Protein AF-A0A7C3ZEF8-F1 (afdb_monomer)

Foldseek 3Di:
DDDDQDDDLVRVLVLLVVLPDDPVLSVVLVVVCVVVVNDDDLLRSLLSSVVVVRDPVSVLVVVVVSVDDPVVSVVSVVCNVCVVVVNPDPDDPDDDDDD

Mean predicted aligned error: 6.73 Å

Radius of gyration: 15.02 Å; Cα contacts (8 Å, |Δi|>4): 50; chains: 1; bounding box: 36×28×45 Å

Sequence (99 aa):
MAQSILFDKKDLRVKLKEMGLTDLQLEEITALFDQRNRHMDIVAFVSNIERFAIPRAKIYSFLKNAGVDDPTLISVFSRVDLRKAGLDEDRIQEVVFSD

pLDDT: mean 84.52, std 13.37, range [46.69, 94.75]

Structure (mmCIF, N/CA/C/O backbone):
data_AF-A0A7C3ZEF8-F1
#
_entry.id   AF-A0A7C3ZEF8-F1
#
loop_
_atom_site.group_PDB
_atom_site.id
_atom_site.type_symbol
_atom_site.label_atom_id
_atom_site.label_alt_id
_atom_site.label_comp_id
_atom_site.label_asym_id
_atom_site.label_entity_id
_atom_site.label_seq_id
_atom_site.pdbx_PDB_ins_code
_atom_site.Cartn_x
_atom_site.Cartn_y
_atom_site.Cartn_z
_atom_site.occupancy
_atom_site.B_iso_or_equiv
_atom_site.auth_seq_id
_atom_site.auth_comp_id
_atom_site.auth_asym_id
_atom_site.auth_atom_id
_atom_site.pdbx_PDB_model_num
ATOM 1 N N . MET A 1 1 ? 1.573 -18.369 -12.637 1.00 46.97 1 MET A N 1
ATOM 2 C CA . MET A 1 1 ? 0.340 -18.528 -11.831 1.00 46.97 1 MET A CA 1
ATOM 3 C C . MET A 1 1 ? 0.085 -17.195 -11.148 1.00 46.97 1 MET A C 1
ATOM 5 O O . MET A 1 1 ? 1.046 -16.621 -10.656 1.00 46.97 1 MET A O 1
ATOM 9 N N . ALA A 1 2 ? -1.135 -16.657 -11.177 1.00 61.44 2 ALA A N 1
ATOM 10 C CA . ALA A 1 2 ? -1.422 -15.396 -10.491 1.00 61.44 2 ALA A CA 1
ATOM 11 C C . ALA A 1 2 ? -1.425 -15.638 -8.974 1.00 61.44 2 ALA A C 1
ATOM 13 O O . ALA A 1 2 ? -2.189 -16.471 -8.489 1.00 61.44 2 ALA A O 1
ATOM 14 N N . GLN A 1 3 ? -0.551 -14.951 -8.239 1.00 69.56 3 GLN A N 1
ATOM 15 C CA . GLN A 1 3 ? -0.494 -15.041 -6.783 1.00 69.56 3 GLN A CA 1
ATOM 16 C C . GLN A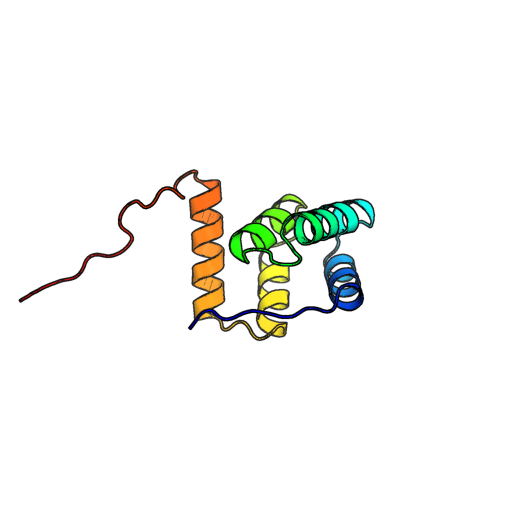 1 3 ? -1.466 -14.024 -6.181 1.00 69.56 3 GLN A C 1
ATOM 18 O O . GLN A 1 3 ? -1.370 -12.827 -6.444 1.00 69.56 3 GLN A O 1
ATOM 23 N N . SER A 1 4 ? -2.419 -14.503 -5.385 1.00 77.56 4 SER A N 1
ATOM 24 C CA . SER A 1 4 ? -3.356 -13.658 -4.647 1.00 77.56 4 SER A CA 1
ATOM 25 C C . SER A 1 4 ? -2.979 -13.624 -3.173 1.00 77.56 4 SER A C 1
ATOM 27 O O . SER A 1 4 ? -2.813 -14.676 -2.555 1.00 77.56 4 SER A O 1
ATOM 29 N N . ILE A 1 5 ? -2.909 -12.425 -2.602 1.00 81.38 5 ILE A N 1
ATOM 30 C CA . ILE A 1 5 ? -2.736 -12.239 -1.162 1.00 81.38 5 ILE A CA 1
ATOM 31 C C . ILE A 1 5 ? -4.121 -12.050 -0.555 1.00 81.38 5 ILE A C 1
ATOM 33 O O . ILE A 1 5 ? -4.888 -11.195 -1.001 1.00 81.38 5 ILE A O 1
ATOM 37 N N . LEU A 1 6 ? -4.442 -12.855 0.452 1.00 84.00 6 LEU A N 1
ATOM 38 C CA . LEU A 1 6 ? -5.703 -12.769 1.174 1.00 84.00 6 LEU A CA 1
ATOM 39 C C . LEU A 1 6 ? -5.483 -12.004 2.475 1.00 84.00 6 LEU A C 1
ATOM 41 O O . LEU A 1 6 ? -4.602 -12.340 3.264 1.00 84.00 6 LEU A O 1
ATOM 45 N N . PHE A 1 7 ? -6.317 -10.997 2.705 1.00 85.62 7 PHE A N 1
ATOM 46 C CA . PHE A 1 7 ? -6.374 -10.279 3.969 1.00 85.62 7 PHE A CA 1
ATOM 47 C C . PHE A 1 7 ? -7.798 -10.328 4.512 1.00 85.62 7 PHE A C 1
ATOM 49 O O . PHE A 1 7 ? -8.750 -10.065 3.775 1.00 85.62 7 PHE A O 1
ATOM 56 N N . ASP A 1 8 ? -7.948 -10.612 5.807 1.00 87.94 8 ASP A N 1
ATOM 57 C CA . ASP A 1 8 ? -9.207 -10.327 6.491 1.00 87.94 8 ASP A CA 1
ATOM 58 C C . ASP A 1 8 ? -9.423 -8.805 6.553 1.00 87.94 8 ASP A C 1
ATOM 60 O O . ASP A 1 8 ? -8.482 -8.034 6.766 1.00 87.94 8 ASP A O 1
ATOM 64 N N . LYS A 1 9 ? -10.668 -8.352 6.362 1.00 86.81 9 LYS A N 1
ATOM 65 C CA . LYS A 1 9 ? -11.000 -6.918 6.327 1.00 86.81 9 LYS A CA 1
ATOM 66 C C . LYS A 1 9 ? -10.646 -6.220 7.643 1.00 86.81 9 LYS A C 1
ATOM 68 O O . LYS A 1 9 ? -10.217 -5.067 7.611 1.00 86.81 9 LYS A O 1
ATOM 73 N N . LYS A 1 10 ? -10.827 -6.878 8.792 1.00 88.81 10 LYS A N 1
ATOM 74 C CA . LYS A 1 10 ? -10.488 -6.310 10.105 1.00 88.81 10 LYS A CA 1
ATOM 75 C C . LYS A 1 10 ? -8.978 -6.245 10.282 1.00 88.81 10 LYS A C 1
ATOM 77 O O . LYS A 1 10 ? -8.468 -5.180 10.621 1.00 88.81 10 LYS A O 1
ATOM 82 N N . ASP A 1 11 ? -8.275 -7.328 9.966 1.00 89.31 11 ASP A N 1
ATOM 83 C CA . ASP A 1 11 ? -6.816 -7.388 10.096 1.00 89.31 11 ASP A CA 1
ATOM 84 C C . ASP A 1 11 ? -6.122 -6.374 9.183 1.00 89.31 11 ASP A C 1
ATOM 86 O O . ASP A 1 11 ? -5.187 -5.689 9.602 1.00 89.31 11 ASP A O 1
ATOM 90 N N . LEU A 1 12 ? -6.609 -6.220 7.947 1.00 89.19 12 LEU A N 1
ATOM 91 C CA . LEU A 1 12 ? -6.105 -5.217 7.013 1.00 89.19 12 LEU A CA 1
ATOM 92 C C . LEU A 1 12 ? -6.264 -3.805 7.582 1.00 89.19 12 LEU A C 1
ATOM 94 O O . LEU A 1 12 ? -5.323 -3.016 7.535 1.00 89.19 12 LEU A O 1
ATOM 98 N N . ARG A 1 13 ? -7.432 -3.488 8.156 1.00 91.38 13 ARG A N 1
ATOM 99 C CA . ARG A 1 13 ? -7.687 -2.172 8.762 1.00 91.38 13 ARG A CA 1
ATOM 100 C C . ARG A 1 13 ? -6.765 -1.901 9.944 1.00 91.38 13 ARG A C 1
ATOM 102 O O . ARG A 1 13 ? -6.255 -0.791 10.040 1.00 91.38 13 ARG A O 1
ATOM 109 N N . VAL A 1 14 ? -6.527 -2.891 10.807 1.00 92.88 14 VAL A N 1
ATOM 110 C CA . VAL A 1 14 ? -5.600 -2.755 11.944 1.00 92.88 14 VAL A CA 1
ATOM 111 C C . VAL A 1 14 ? -4.188 -2.459 11.444 1.00 92.88 14 VAL A C 1
ATOM 113 O O . VAL A 1 14 ? -3.617 -1.438 11.819 1.00 92.88 14 VAL A O 1
ATOM 116 N N . LYS A 1 15 ? -3.666 -3.271 10.519 1.00 91.06 15 LYS A N 1
ATOM 117 C CA . LYS A 1 15 ? -2.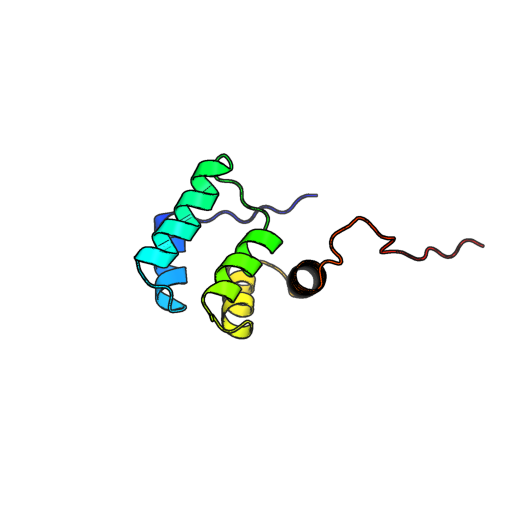309 -3.092 9.982 1.00 91.06 15 LYS A CA 1
ATOM 118 C C . LYS A 1 15 ? -2.136 -1.752 9.263 1.00 91.06 15 LYS A C 1
ATOM 120 O O . LYS A 1 15 ? -1.131 -1.074 9.445 1.00 91.06 15 LYS A O 1
ATOM 125 N N . LEU A 1 16 ? -3.123 -1.328 8.473 1.00 91.31 16 LEU A N 1
ATOM 126 C CA . LEU A 1 16 ? -3.084 -0.022 7.809 1.00 91.31 16 LEU A CA 1
ATOM 127 C C . LEU A 1 16 ? -3.150 1.136 8.824 1.00 91.31 16 LEU A C 1
ATOM 129 O O . LEU A 1 16 ? -2.438 2.130 8.674 1.00 91.31 16 LEU A O 1
ATOM 133 N N . LYS A 1 17 ? -3.932 1.000 9.899 1.00 93.00 17 LYS A N 1
ATOM 134 C CA . LYS A 1 17 ? -3.963 1.987 10.988 1.00 93.00 17 LYS A CA 1
ATOM 135 C C . LYS A 1 17 ? -2.602 2.108 11.677 1.00 93.00 17 LYS A C 1
ATOM 137 O O . LYS A 1 17 ? -2.117 3.218 11.872 1.00 93.00 17 LYS A O 1
ATOM 142 N N . GLU A 1 18 ? -1.944 0.985 11.963 1.00 92.44 18 GLU A N 1
ATOM 143 C CA . GLU A 1 18 ? -0.583 0.940 12.527 1.00 92.44 18 GLU A CA 1
ATOM 144 C C . GLU A 1 18 ? 0.466 1.575 11.600 1.00 92.44 18 GLU A C 1
ATOM 146 O O . GLU A 1 18 ? 1.436 2.185 12.057 1.00 92.44 18 GLU A O 1
ATOM 151 N N . MET A 1 19 ? 0.270 1.484 10.282 1.00 91.31 19 MET A N 1
ATOM 152 C CA . MET A 1 19 ? 1.140 2.146 9.309 1.00 91.31 19 ME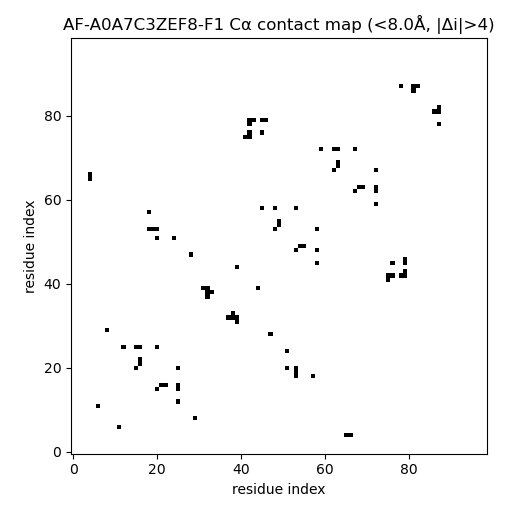T A CA 1
ATOM 153 C C . MET A 1 19 ? 0.998 3.675 9.328 1.00 91.31 19 MET A C 1
ATOM 155 O O . MET A 1 19 ? 1.955 4.362 8.947 1.00 91.31 19 MET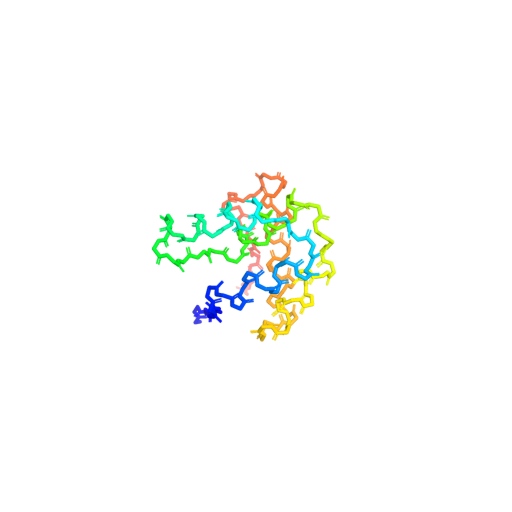 A O 1
ATOM 159 N N . GLY A 1 20 ? -0.129 4.190 9.832 1.00 91.25 20 GLY A N 1
ATOM 160 C CA . GLY A 1 20 ? -0.404 5.614 10.022 1.00 91.25 20 GLY A CA 1
ATOM 161 C C . GLY A 1 20 ? -1.622 6.142 9.263 1.00 91.25 20 GLY A C 1
ATOM 162 O O . GLY A 1 20 ? -1.780 7.358 9.184 1.00 91.25 20 GLY A O 1
ATOM 163 N N . LEU A 1 21 ? -2.464 5.273 8.688 1.00 93.31 21 LEU A N 1
ATOM 164 C CA . LEU A 1 21 ? -3.676 5.714 7.997 1.00 93.31 21 LEU A CA 1
ATOM 165 C C . LEU A 1 21 ? -4.763 6.134 8.996 1.00 93.31 21 LEU A C 1
ATOM 167 O O . LEU A 1 21 ? -4.986 5.478 10.016 1.00 93.31 21 LEU A O 1
ATOM 171 N N . THR A 1 22 ? -5.474 7.212 8.672 1.00 94.12 22 THR A N 1
ATOM 172 C CA . THR A 1 22 ? -6.633 7.684 9.444 1.00 94.12 22 THR A CA 1
ATOM 173 C C . THR A 1 22 ? -7.874 6.844 9.147 1.00 94.12 22 THR A C 1
ATOM 175 O O . THR A 1 22 ? -7.964 6.194 8.106 1.00 94.12 22 THR A O 1
ATOM 178 N N . ASP A 1 23 ? -8.878 6.884 10.028 1.00 92.31 23 ASP A N 1
ATOM 179 C CA . ASP A 1 23 ? -10.110 6.108 9.832 1.00 92.31 23 ASP A CA 1
ATOM 180 C C . ASP A 1 23 ? -10.841 6.472 8.521 1.00 92.31 23 ASP A C 1
ATOM 182 O O . ASP A 1 23 ? -11.387 5.582 7.868 1.00 92.31 23 ASP A O 1
ATOM 186 N N . LEU A 1 24 ? -10.755 7.735 8.079 1.00 93.25 24 LEU A N 1
ATOM 187 C CA . LEU A 1 24 ? -11.290 8.193 6.791 1.00 93.25 24 LEU A CA 1
ATOM 188 C C . LEU A 1 24 ? -10.546 7.565 5.597 1.00 93.25 24 LEU A C 1
ATOM 190 O O . LEU A 1 24 ? -11.171 7.078 4.659 1.00 93.25 24 LEU A O 1
ATOM 194 N N . GLN A 1 25 ? -9.211 7.529 5.642 1.00 93.94 25 GLN A N 1
ATOM 195 C CA . GLN A 1 25 ? -8.389 6.921 4.585 1.00 93.94 25 GLN A CA 1
ATOM 196 C C . GLN A 1 25 ? -8.586 5.40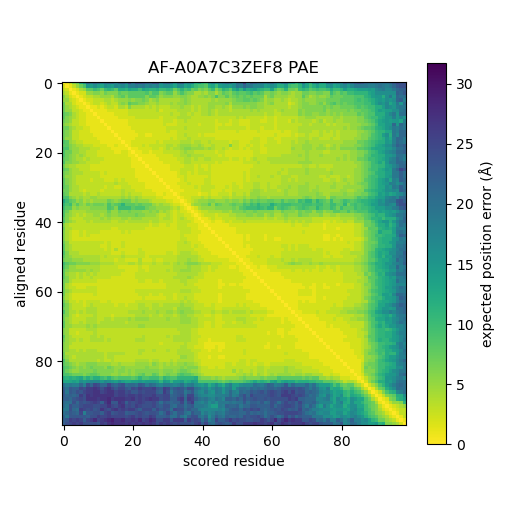1 4.521 1.00 93.94 25 GLN A C 1
ATOM 198 O O . GLN A 1 25 ? -8.609 4.810 3.442 1.00 93.94 25 GLN A O 1
ATOM 203 N N . LEU A 1 26 ? -8.756 4.756 5.680 1.00 92.62 26 LEU A N 1
ATOM 204 C CA . LEU A 1 26 ? -9.097 3.336 5.755 1.00 92.62 26 LEU A CA 1
ATOM 205 C C . LEU A 1 26 ? -10.440 3.054 5.087 1.00 92.62 26 LEU A C 1
ATOM 207 O O . LEU A 1 26 ? -10.564 2.065 4.366 1.00 92.62 26 LEU A O 1
ATOM 211 N N . GLU A 1 27 ? -11.438 3.905 5.324 1.00 92.62 27 GLU A N 1
ATOM 212 C CA . GLU A 1 27 ? -12.748 3.779 4.695 1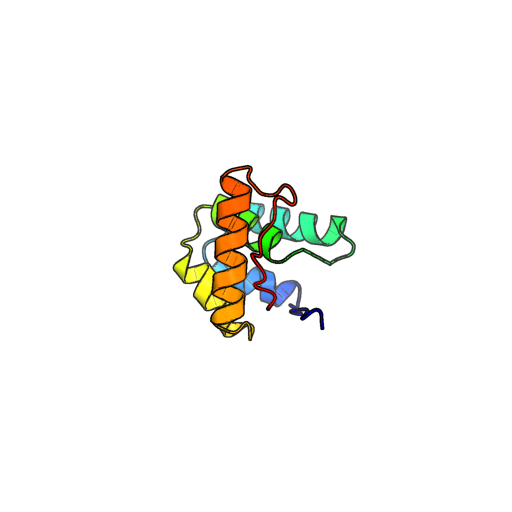.00 92.62 27 GLU A CA 1
ATOM 213 C C . GLU A 1 27 ? -12.648 3.890 3.171 1.00 92.62 27 GLU A C 1
ATOM 215 O O . GLU A 1 27 ? -13.133 2.992 2.481 1.00 92.62 27 GLU A O 1
ATOM 220 N N . GLU A 1 28 ? -11.913 4.884 2.661 1.00 91.44 28 GLU A N 1
ATOM 221 C CA . GLU A 1 28 ? -11.659 5.064 1.227 1.00 91.44 28 GLU A CA 1
ATOM 222 C C . GLU A 1 28 ? -11.013 3.820 0.594 1.00 91.44 28 GLU A C 1
ATOM 224 O O . GLU A 1 28 ? -11.525 3.289 -0.394 1.00 91.44 28 GLU A O 1
ATOM 229 N N . ILE A 1 29 ? -9.947 3.279 1.198 1.00 90.06 29 ILE A N 1
ATOM 230 C CA . ILE A 1 29 ? -9.306 2.050 0.701 1.00 90.06 29 ILE A CA 1
ATOM 231 C C . ILE A 1 29 ? -10.292 0.883 0.710 1.00 90.06 29 ILE A C 1
ATOM 233 O O . ILE A 1 29 ? -10.386 0.149 -0.274 1.00 90.06 29 ILE A O 1
ATOM 237 N N . THR A 1 30 ? -11.038 0.689 1.801 1.00 87.94 30 THR A N 1
ATOM 238 C CA . THR A 1 30 ? -11.982 -0.433 1.883 1.00 87.94 30 THR A CA 1
ATOM 239 C C . THR A 1 30 ? -13.134 -0.311 0.888 1.00 87.94 30 THR A C 1
ATOM 241 O O . THR A 1 30 ? -13.539 -1.326 0.323 1.00 87.94 30 THR A O 1
ATOM 244 N N . ALA A 1 31 ? -13.601 0.905 0.601 1.00 90.06 31 ALA A N 1
ATOM 245 C CA . ALA A 1 31 ? -14.615 1.152 -0.416 1.00 90.06 31 ALA A CA 1
ATOM 246 C C . ALA A 1 31 ? -14.113 0.779 -1.821 1.00 90.06 31 ALA A C 1
ATOM 248 O O . ALA A 1 31 ? -14.854 0.179 -2.600 1.00 90.06 31 ALA A O 1
ATOM 249 N N . LEU A 1 32 ? -12.838 1.046 -2.130 1.00 88.00 32 LEU A N 1
ATOM 250 C CA . LEU A 1 32 ? -12.228 0.651 -3.406 1.00 88.00 32 LEU A CA 1
ATOM 251 C C . LEU A 1 32 ? -12.162 -0.878 -3.587 1.00 88.00 32 LEU A C 1
ATOM 253 O O . LEU A 1 32 ? -12.301 -1.362 -4.712 1.00 88.00 32 LEU A O 1
ATOM 257 N N . PHE A 1 33 ? -11.979 -1.649 -2.507 1.00 87.19 33 PHE A N 1
ATOM 258 C CA . PHE A 1 33 ? -12.100 -3.114 -2.558 1.00 87.19 33 PHE A CA 1
ATOM 259 C C . PHE A 1 33 ? -13.544 -3.544 -2.824 1.00 87.19 33 PHE A C 1
ATOM 261 O O . PHE A 1 33 ? -13.782 -4.393 -3.683 1.00 87.19 33 PHE A O 1
ATOM 268 N N . ASP A 1 34 ? -14.510 -2.954 -2.116 1.00 84.56 34 ASP A N 1
ATOM 269 C CA . ASP A 1 34 ? -15.928 -3.308 -2.247 1.00 84.56 34 ASP A CA 1
ATOM 270 C C . ASP A 1 34 ? -16.452 -3.018 -3.676 1.00 84.56 34 ASP A C 1
ATOM 272 O O . ASP A 1 34 ? -17.190 -3.827 -4.237 1.00 84.56 34 ASP A O 1
ATOM 276 N N . GLN A 1 35 ? -15.977 -1.948 -4.328 1.00 84.12 35 GLN A N 1
ATOM 277 C CA . GLN A 1 35 ? -16.299 -1.615 -5.728 1.00 84.12 35 GLN A CA 1
ATOM 278 C C . GLN A 1 35 ? -15.757 -2.614 -6.761 1.00 84.12 35 GLN A C 1
ATOM 280 O O . GLN A 1 35 ? -16.284 -2.707 -7.868 1.00 84.12 35 GLN A O 1
ATOM 285 N N . ARG A 1 36 ? -14.700 -3.360 -6.427 1.00 80.50 36 ARG A N 1
ATOM 286 C CA . ARG A 1 36 ? -14.020 -4.291 -7.340 1.00 80.50 36 ARG A CA 1
ATOM 287 C C . ARG A 1 36 ? -14.238 -5.752 -6.948 1.00 80.50 36 ARG A C 1
ATOM 289 O O . ARG A 1 36 ? -13.342 -6.583 -7.068 1.00 80.50 36 ARG A O 1
ATOM 296 N N . ASN A 1 37 ? -15.434 -6.067 -6.448 1.00 83.12 37 ASN A N 1
ATOM 297 C CA . ASN A 1 37 ? -15.811 -7.411 -6.001 1.00 83.12 37 ASN A CA 1
ATOM 298 C C . ASN A 1 37 ? -14.833 -8.002 -4.963 1.00 83.12 37 ASN A C 1
ATOM 300 O O . ASN A 1 37 ? -14.557 -9.196 -4.970 1.00 83.12 37 ASN A O 1
ATOM 304 N N . ARG A 1 38 ? -14.278 -7.160 -4.078 1.00 86.00 38 ARG A N 1
ATOM 305 C CA . ARG A 1 38 ? -13.254 -7.512 -3.073 1.00 86.00 38 ARG A CA 1
ATOM 306 C C . ARG A 1 38 ? -11.890 -7.913 -3.647 1.00 86.00 38 ARG A C 1
ATOM 308 O O . ARG A 1 38 ? -11.050 -8.421 -2.910 1.00 86.00 38 ARG A O 1
ATOM 315 N N . HIS A 1 39 ? -11.634 -7.626 -4.920 1.00 85.31 39 HIS A N 1
ATOM 316 C CA . HIS A 1 39 ? -10.328 -7.787 -5.548 1.00 85.31 39 HIS A CA 1
ATOM 317 C C . HIS A 1 39 ? -9.698 -6.423 -5.817 1.00 85.31 39 HIS A C 1
ATOM 319 O O . HIS A 1 39 ? -10.325 -5.529 -6.373 1.00 85.31 39 HIS A O 1
ATOM 325 N N . MET A 1 40 ? -8.426 -6.257 -5.478 1.00 87.62 40 MET A N 1
ATOM 326 C CA . MET A 1 40 ? -7.665 -5.077 -5.869 1.00 87.62 40 MET A CA 1
ATOM 327 C C . MET A 1 40 ? -6.327 -5.519 -6.428 1.00 87.62 40 MET A C 1
ATOM 329 O O . MET A 1 40 ? -5.660 -6.380 -5.860 1.00 87.62 40 MET A O 1
ATOM 333 N N . ASP A 1 41 ? -5.953 -4.920 -7.551 1.00 88.19 41 ASP A N 1
ATOM 334 C CA . ASP A 1 41 ? -4.615 -5.070 -8.097 1.00 88.19 41 ASP A CA 1
ATOM 335 C C . ASP A 1 41 ? -3.582 -4.506 -7.107 1.00 88.19 41 ASP A C 1
ATOM 337 O O . ASP A 1 41 ? -3.778 -3.435 -6.527 1.00 88.19 41 ASP A O 1
ATOM 341 N N . ILE A 1 42 ? -2.481 -5.230 -6.904 1.00 89.81 42 ILE A N 1
ATOM 342 C CA . ILE A 1 42 ? -1.476 -4.873 -5.898 1.00 89.81 42 ILE A CA 1
ATOM 343 C C . ILE A 1 42 ? -0.780 -3.542 -6.222 1.00 89.81 42 ILE A C 1
ATOM 345 O O . ILE A 1 42 ? -0.490 -2.771 -5.309 1.00 89.81 42 ILE A O 1
ATOM 349 N N . VAL A 1 43 ? -0.584 -3.217 -7.506 1.00 90.62 43 VAL A N 1
ATOM 350 C CA . VAL A 1 43 ? -0.007 -1.933 -7.940 1.00 90.62 43 VAL A CA 1
ATOM 351 C C . VAL A 1 43 ? -0.974 -0.798 -7.600 1.00 90.62 43 VAL A C 1
ATOM 353 O O . VAL A 1 43 ? -0.562 0.228 -7.056 1.00 90.62 43 VAL A O 1
ATOM 356 N N . ALA A 1 44 ? -2.274 -0.987 -7.846 1.00 89.56 44 ALA A N 1
ATOM 357 C CA . ALA A 1 44 ? -3.311 -0.035 -7.450 1.00 89.56 44 ALA A CA 1
ATOM 358 C C . ALA A 1 44 ? -3.388 0.135 -5.923 1.00 89.56 44 ALA A C 1
ATOM 360 O O . ALA A 1 44 ? -3.487 1.261 -5.436 1.00 89.56 44 ALA A O 1
ATOM 361 N N . PHE A 1 45 ? -3.309 -0.957 -5.162 1.00 92.00 45 PHE A N 1
ATOM 362 C CA . PHE A 1 45 ? -3.314 -0.929 -3.700 1.00 92.00 45 PHE A CA 1
ATOM 363 C C . PHE A 1 45 ? -2.132 -0.125 -3.140 1.00 92.00 45 PHE A C 1
ATOM 365 O O . PHE A 1 45 ? -2.337 0.818 -2.375 1.00 92.00 45 PHE A O 1
ATOM 372 N N . VAL A 1 46 ? -0.908 -0.426 -3.587 1.00 93.69 46 VAL A N 1
ATOM 373 C CA . VAL A 1 46 ? 0.305 0.300 -3.175 1.00 93.69 46 VAL A CA 1
ATOM 374 C C . VAL A 1 46 ? 0.230 1.772 -3.575 1.00 93.69 46 VAL A C 1
ATOM 376 O O . VAL A 1 46 ? 0.516 2.641 -2.754 1.00 93.69 46 VAL A O 1
ATOM 379 N N . SER A 1 47 ? -0.223 2.064 -4.798 1.00 91.62 47 SER A N 1
ATOM 380 C CA . SER A 1 47 ? -0.375 3.440 -5.284 1.00 91.62 47 SER A CA 1
ATOM 381 C C . SER A 1 47 ? -1.322 4.258 -4.402 1.00 91.62 47 SER A C 1
ATOM 383 O O . SER A 1 47 ? -1.031 5.413 -4.103 1.00 91.62 47 SER A O 1
ATOM 385 N N . ASN A 1 48 ? -2.439 3.675 -3.951 1.00 90.94 48 ASN A N 1
ATOM 386 C CA . ASN A 1 48 ? -3.370 4.363 -3.054 1.00 90.94 48 ASN A CA 1
ATOM 387 C C . ASN A 1 48 ? -2.764 4.610 -1.669 1.00 90.94 48 ASN A C 1
ATOM 389 O O . ASN A 1 48 ? -2.913 5.703 -1.136 1.00 90.94 48 ASN A O 1
ATOM 393 N N . ILE A 1 49 ? -2.025 3.650 -1.111 1.00 92.69 49 ILE A N 1
ATOM 394 C CA . ILE A 1 49 ? -1.375 3.833 0.195 1.00 92.69 49 ILE A CA 1
ATOM 395 C C . ILE A 1 49 ? -0.278 4.905 0.128 1.00 92.69 49 ILE A C 1
ATOM 397 O O . ILE A 1 49 ? -0.198 5.757 1.013 1.00 92.69 49 ILE A O 1
ATOM 401 N N . GLU A 1 50 ? 0.537 4.915 -0.931 1.00 91.25 50 GLU A N 1
ATOM 402 C CA . GLU A 1 50 ? 1.578 5.935 -1.120 1.00 91.25 50 GLU A CA 1
ATOM 403 C C . GLU A 1 50 ? 0.986 7.349 -1.275 1.00 91.25 50 GLU A C 1
ATOM 405 O O . GLU A 1 50 ? 1.596 8.318 -0.820 1.00 91.25 50 GLU A O 1
ATOM 410 N N . ARG A 1 51 ? -0.224 7.489 -1.845 1.00 90.75 51 ARG A N 1
ATOM 411 C CA . ARG A 1 51 ? -0.938 8.782 -1.927 1.00 90.75 51 ARG A CA 1
ATOM 412 C C . ARG A 1 51 ? -1.292 9.360 -0.557 1.00 90.75 51 ARG A C 1
ATOM 414 O O . ARG A 1 51 ? -1.409 10.576 -0.438 1.00 90.75 51 ARG A O 1
ATOM 421 N N . PHE A 1 52 ? -1.398 8.529 0.478 1.00 92.31 52 PHE A N 1
ATOM 422 C CA . PHE A 1 52 ? -1.627 8.966 1.859 1.00 92.31 52 PHE A CA 1
ATOM 423 C C . PHE A 1 52 ? -0.330 9.295 2.616 1.00 92.31 52 PHE A C 1
ATOM 425 O O . PHE A 1 52 ? -0.318 9.305 3.844 1.00 92.31 52 PHE A O 1
ATOM 432 N N . ALA A 1 53 ? 0.761 9.570 1.891 1.00 90.56 53 ALA A N 1
ATOM 433 C CA . ALA A 1 53 ? 2.074 9.923 2.435 1.00 90.56 53 ALA A CA 1
ATOM 434 C C . ALA A 1 53 ? 2.700 8.841 3.336 1.00 90.56 53 ALA A C 1
ATOM 436 O O . ALA A 1 53 ? 3.569 9.121 4.164 1.00 90.56 53 ALA A O 1
ATOM 437 N N . ILE A 1 54 ? 2.295 7.582 3.158 1.00 93.50 54 ILE A N 1
ATOM 438 C CA . ILE A 1 54 ? 2.889 6.459 3.874 1.00 93.50 54 ILE A CA 1
ATOM 439 C C . ILE A 1 54 ? 4.252 6.124 3.251 1.00 93.50 54 ILE A C 1
ATOM 441 O O . ILE A 1 54 ? 4.333 5.907 2.040 1.00 93.50 54 ILE A O 1
ATOM 445 N N . PRO A 1 55 ? 5.334 6.038 4.050 1.00 93.19 55 PRO A N 1
ATOM 446 C CA . PRO A 1 55 ? 6.661 5.726 3.535 1.00 93.19 55 PRO A CA 1
ATOM 447 C C . PRO A 1 55 ? 6.712 4.378 2.810 1.00 93.19 55 PRO A C 1
ATOM 449 O O . PRO A 1 55 ? 6.305 3.353 3.363 1.00 93.19 55 PRO A O 1
ATOM 452 N N . ARG A 1 56 ? 7.327 4.355 1.620 1.00 93.56 56 ARG A N 1
ATOM 453 C CA . ARG A 1 56 ? 7.527 3.139 0.810 1.00 93.56 56 ARG A CA 1
ATOM 454 C C . ARG A 1 56 ? 8.133 1.983 1.613 1.00 93.56 56 ARG A C 1
ATOM 456 O O . ARG A 1 56 ? 7.668 0.856 1.499 1.00 93.56 56 ARG A O 1
ATOM 463 N N . ALA A 1 57 ? 9.104 2.258 2.488 1.00 93.75 57 ALA A N 1
ATOM 464 C CA . ALA A 1 57 ? 9.734 1.242 3.339 1.00 93.75 57 ALA A CA 1
ATOM 465 C C . ALA A 1 57 ? 8.740 0.518 4.276 1.00 93.75 57 ALA A C 1
ATOM 467 O O . ALA A 1 57 ? 8.874 -0.687 4.512 1.00 93.75 57 ALA A O 1
ATOM 468 N N . LYS A 1 58 ? 7.712 1.223 4.776 1.00 94.44 58 LYS A N 1
ATOM 469 C CA . LYS A 1 58 ? 6.646 0.612 5.588 1.00 94.44 58 LYS A CA 1
ATOM 470 C C . LYS A 1 58 ? 5.756 -0.291 4.738 1.00 94.44 58 LYS A C 1
ATOM 472 O O . LYS A 1 58 ? 5.432 -1.391 5.170 1.00 94.44 58 LYS A O 1
ATOM 477 N N . ILE A 1 59 ? 5.397 0.149 3.532 1.00 94.75 59 ILE A N 1
ATOM 478 C CA . ILE A 1 59 ? 4.571 -0.630 2.595 1.00 94.75 59 ILE A CA 1
ATOM 479 C C . ILE A 1 59 ? 5.317 -1.888 2.147 1.00 94.75 59 ILE A C 1
ATOM 481 O O . ILE A 1 59 ? 4.746 -2.975 2.143 1.00 94.75 59 ILE A O 1
ATOM 485 N N . TYR A 1 60 ? 6.610 -1.753 1.853 1.00 94.75 60 TYR A N 1
ATOM 486 C CA . TYR A 1 60 ? 7.487 -2.870 1.517 1.00 94.75 60 TYR A CA 1
ATOM 487 C C . TYR A 1 60 ? 7.494 -3.920 2.629 1.00 94.75 60 TYR A C 1
ATOM 489 O O . TYR A 1 60 ? 7.203 -5.087 2.387 1.00 94.75 60 TYR A O 1
ATOM 497 N N . SER A 1 61 ? 7.759 -3.494 3.867 1.00 94.56 61 SER A N 1
ATOM 498 C CA . SER A 1 61 ? 7.779 -4.391 5.028 1.00 94.56 61 SER A CA 1
ATOM 499 C C . SER A 1 61 ? 6.415 -5.042 5.270 1.00 94.56 61 SER A C 1
ATOM 501 O O . SER A 1 61 ? 6.345 -6.230 5.563 1.00 94.56 61 SER A O 1
ATOM 503 N N . PHE A 1 62 ? 5.323 -4.291 5.102 1.00 93.94 62 PHE A N 1
ATOM 504 C CA . PHE A 1 62 ? 3.960 -4.807 5.225 1.00 93.94 62 PHE A CA 1
ATOM 505 C C . PHE A 1 62 ? 3.672 -5.932 4.221 1.00 93.94 62 PHE A C 1
ATOM 507 O O . PHE A 1 62 ? 3.194 -6.994 4.616 1.00 93.94 62 PHE A O 1
ATOM 514 N N . LEU A 1 63 ? 3.991 -5.725 2.940 1.00 92.88 63 LEU A N 1
ATOM 515 C CA . LEU A 1 63 ? 3.764 -6.727 1.899 1.00 92.88 63 LEU A CA 1
ATOM 516 C C . LEU A 1 63 ? 4.715 -7.922 2.035 1.00 92.88 63 LEU A C 1
ATOM 518 O O . LEU A 1 63 ? 4.286 -9.063 1.871 1.00 92.88 63 LEU A O 1
ATOM 522 N N . LYS A 1 64 ? 5.971 -7.687 2.428 1.00 93.44 64 LYS A N 1
ATOM 523 C CA . LYS A 1 64 ? 6.925 -8.758 2.739 1.00 93.44 64 LYS A CA 1
ATOM 524 C C . LYS A 1 64 ? 6.419 -9.652 3.871 1.00 93.44 64 LYS A C 1
ATOM 526 O O . LYS A 1 64 ? 6.399 -10.872 3.741 1.00 93.44 64 LYS A O 1
ATOM 531 N N . ASN A 1 65 ? 5.914 -9.047 4.946 1.00 91.88 65 ASN A N 1
ATOM 532 C CA . ASN A 1 65 ? 5.308 -9.768 6.070 1.00 91.88 65 ASN A CA 1
ATOM 533 C C . ASN A 1 65 ? 3.999 -10.481 5.691 1.00 91.88 65 ASN A C 1
ATOM 535 O O . ASN A 1 65 ? 3.574 -11.394 6.394 1.00 91.88 65 ASN A O 1
ATOM 539 N N . ALA A 1 66 ? 3.355 -10.077 4.594 1.00 89.00 66 ALA A N 1
ATOM 540 C CA . ALA A 1 66 ? 2.200 -10.765 4.024 1.00 89.00 66 ALA A CA 1
ATOM 541 C C . ALA A 1 66 ? 2.583 -11.934 3.095 1.00 89.00 66 ALA A C 1
ATOM 543 O O . ALA A 1 66 ? 1.696 -12.578 2.538 1.00 89.00 66 ALA A O 1
ATOM 544 N N . GLY A 1 67 ? 3.880 -12.223 2.941 1.00 89.75 67 GLY A N 1
ATOM 545 C CA . GLY A 1 67 ? 4.387 -13.353 2.161 1.00 89.75 67 GLY A CA 1
ATOM 546 C C . GLY A 1 67 ? 4.740 -13.022 0.712 1.00 89.75 67 GLY A C 1
ATOM 547 O O . GLY A 1 67 ? 4.931 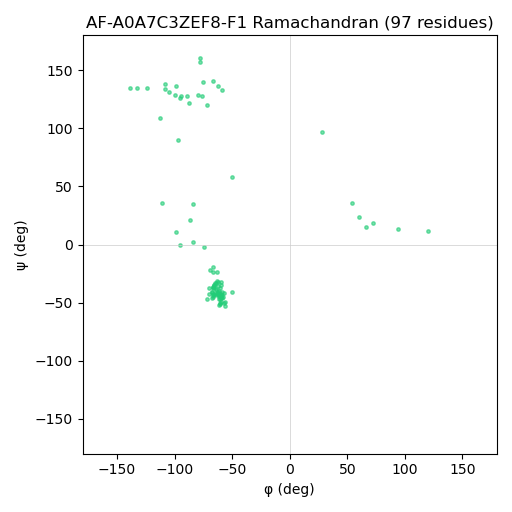-13.943 -0.078 1.00 89.75 67 GLY A O 1
ATOM 548 N N . VAL A 1 68 ? 4.825 -11.739 0.348 1.00 90.19 68 VAL A N 1
ATOM 549 C CA . VAL A 1 68 ? 5.351 -11.330 -0.961 1.00 90.19 68 VAL A CA 1
ATOM 550 C C . VAL A 1 68 ? 6.872 -11.370 -0.916 1.00 90.19 68 VAL A C 1
ATOM 552 O O . VAL A 1 68 ? 7.490 -10.801 -0.015 1.00 90.19 68 VAL A O 1
ATOM 555 N N . ASP A 1 69 ? 7.482 -12.041 -1.881 1.00 92.81 69 ASP A N 1
ATOM 556 C CA . ASP A 1 69 ? 8.929 -12.146 -1.989 1.00 92.81 69 ASP A CA 1
ATOM 557 C C . ASP A 1 69 ? 9.563 -10.871 -2.570 1.00 92.81 69 ASP A C 1
ATOM 559 O O . ASP A 1 69 ? 8.926 -10.067 -3.257 1.00 92.81 69 ASP A O 1
ATOM 563 N N . ASP A 1 70 ? 10.851 -10.676 -2.279 1.00 92.44 70 ASP A N 1
ATOM 564 C CA . ASP A 1 70 ? 11.590 -9.474 -2.676 1.00 92.44 70 ASP A CA 1
ATOM 565 C C . ASP A 1 70 ? 11.569 -9.223 -4.206 1.00 92.44 70 ASP A C 1
ATOM 567 O O . ASP A 1 70 ? 11.330 -8.077 -4.597 1.00 92.44 70 ASP A O 1
ATOM 571 N N . PRO A 1 71 ? 11.726 -10.234 -5.093 1.00 92.00 71 PRO A N 1
ATOM 572 C CA . PRO A 1 71 ? 11.619 -10.027 -6.541 1.00 92.00 71 PRO A CA 1
ATOM 573 C C . PRO A 1 71 ? 10.255 -9.476 -6.977 1.00 92.00 71 PRO A C 1
ATOM 575 O O . PRO A 1 71 ? 10.191 -8.540 -7.780 1.00 92.00 71 PRO A O 1
ATOM 578 N N . THR A 1 72 ? 9.161 -10.002 -6.418 1.00 90.88 72 THR A N 1
ATOM 579 C CA . THR A 1 72 ? 7.811 -9.515 -6.725 1.00 90.88 72 THR A CA 1
ATOM 580 C C . THR A 1 72 ? 7.605 -8.106 -6.186 1.00 90.88 72 THR A C 1
ATOM 582 O O . THR A 1 72 ? 7.051 -7.265 -6.891 1.00 90.88 72 THR A O 1
ATOM 585 N N . LEU A 1 73 ? 8.086 -7.802 -4.976 1.00 92.88 73 LEU A N 1
ATOM 586 C CA . LEU A 1 73 ? 8.008 -6.450 -4.414 1.00 92.88 73 LEU A CA 1
ATOM 587 C C . LEU A 1 73 ? 8.718 -5.426 -5.297 1.00 92.88 73 LEU A C 1
ATOM 589 O O . LEU A 1 73 ? 8.144 -4.375 -5.579 1.00 92.88 73 LEU A O 1
ATOM 593 N N . ILE A 1 74 ? 9.928 -5.741 -5.768 1.00 92.62 74 ILE A N 1
ATOM 594 C CA . ILE A 1 74 ? 10.674 -4.881 -6.693 1.00 92.62 74 ILE A CA 1
ATOM 595 C C . ILE A 1 74 ? 9.838 -4.623 -7.951 1.00 92.62 74 ILE A C 1
ATOM 597 O O . ILE A 1 74 ? 9.615 -3.465 -8.297 1.00 92.62 74 ILE A O 1
ATOM 601 N N . SER A 1 75 ? 9.298 -5.676 -8.576 1.00 91.25 75 SER A N 1
ATOM 602 C CA . SER A 1 75 ? 8.442 -5.550 -9.764 1.00 91.25 75 SER A CA 1
ATOM 603 C C . SER A 1 75 ? 7.206 -4.678 -9.510 1.00 91.25 75 SER A C 1
ATOM 605 O O . SER A 1 75 ? 6.902 -3.782 -10.300 1.00 91.25 75 SER A O 1
ATOM 607 N N . VAL A 1 76 ? 6.515 -4.878 -8.384 1.00 91.38 76 VAL A N 1
ATOM 608 C CA . VAL A 1 76 ? 5.340 -4.082 -8.004 1.00 91.38 76 VAL A CA 1
ATOM 609 C C . VAL A 1 76 ? 5.705 -2.609 -7.866 1.00 91.38 76 VAL A C 1
ATOM 611 O O . VAL A 1 76 ? 5.036 -1.769 -8.463 1.00 91.38 76 VAL A O 1
ATOM 614 N N . PHE A 1 77 ? 6.764 -2.277 -7.126 1.00 93.12 77 PHE A N 1
ATOM 615 C CA . PHE A 1 77 ? 7.169 -0.884 -6.934 1.00 93.12 77 PHE A CA 1
ATOM 616 C C . PHE A 1 77 ? 7.660 -0.230 -8.231 1.00 93.12 77 PHE A C 1
ATOM 618 O O . PHE A 1 77 ? 7.308 0.921 -8.484 1.00 93.12 77 PHE A O 1
ATOM 625 N N . SER A 1 78 ? 8.360 -0.966 -9.099 1.00 91.06 78 SER A N 1
ATOM 626 C CA . SER A 1 78 ? 8.695 -0.489 -10.445 1.00 91.06 78 SER A CA 1
ATOM 627 C C . SER A 1 78 ? 7.443 -0.170 -11.263 1.00 91.06 78 SER A C 1
ATOM 629 O O . SER A 1 78 ? 7.364 0.894 -11.872 1.00 91.06 78 SER A O 1
ATOM 631 N N . ARG A 1 79 ? 6.421 -1.036 -11.235 1.00 90.38 79 ARG A N 1
ATOM 632 C CA . ARG A 1 79 ? 5.144 -0.782 -11.923 1.00 90.38 79 ARG A CA 1
ATOM 633 C C . ARG A 1 79 ? 4.383 0.403 -11.330 1.00 90.38 79 ARG A C 1
ATOM 635 O O . ARG A 1 79 ? 3.788 1.172 -12.077 1.00 90.38 79 ARG A O 1
ATOM 642 N N . VAL A 1 80 ? 4.430 0.595 -10.010 1.00 91.44 80 VAL A N 1
ATOM 643 C CA . VAL A 1 80 ? 3.865 1.789 -9.357 1.00 91.44 80 VAL A CA 1
ATOM 644 C C . VAL A 1 80 ? 4.552 3.058 -9.867 1.00 91.44 80 VAL A C 1
ATOM 646 O O . VAL A 1 80 ? 3.871 4.030 -10.191 1.00 91.44 80 VAL A O 1
ATOM 649 N N . ASP A 1 81 ? 5.881 3.050 -9.974 1.00 89.69 81 ASP A N 1
ATOM 650 C CA . ASP A 1 81 ? 6.651 4.202 -10.453 1.00 89.69 81 ASP A CA 1
ATOM 651 C C . ASP A 1 81 ? 6.363 4.509 -11.929 1.00 89.69 81 ASP A C 1
ATOM 653 O O . ASP A 1 81 ? 6.110 5.664 -12.275 1.00 89.69 81 ASP A O 1
ATOM 657 N N . LEU A 1 82 ? 6.298 3.481 -12.782 1.00 87.62 82 LEU A N 1
ATOM 658 C CA . LEU A 1 82 ? 5.895 3.622 -14.187 1.00 87.62 82 LEU A CA 1
ATOM 659 C C . LEU A 1 82 ? 4.485 4.207 -14.312 1.00 87.62 82 LEU A C 1
ATOM 661 O O . LEU A 1 82 ? 4.258 5.137 -15.087 1.00 87.62 82 LEU A O 1
ATOM 665 N N . ARG A 1 83 ? 3.549 3.726 -13.491 1.00 85.75 83 ARG A N 1
ATOM 666 C CA . ARG A 1 83 ? 2.177 4.231 -13.463 1.00 85.75 83 ARG A CA 1
ATOM 667 C C . ARG A 1 83 ? 2.083 5.682 -13.028 1.00 85.75 83 ARG A C 1
ATOM 669 O O . ARG A 1 83 ? 1.323 6.443 -13.622 1.00 85.75 83 ARG A O 1
ATOM 676 N N . LYS A 1 84 ? 2.879 6.099 -12.045 1.00 84.06 84 LYS A N 1
ATOM 677 C CA . LYS A 1 84 ? 2.984 7.513 -11.652 1.00 84.06 84 LYS A CA 1
ATOM 678 C C . LYS A 1 84 ? 3.597 8.384 -12.743 1.00 84.06 84 LYS A C 1
ATOM 680 O O . LYS A 1 84 ? 3.195 9.533 -12.885 1.00 84.06 84 LYS A O 1
ATOM 685 N N . ALA A 1 85 ? 4.540 7.842 -13.508 1.00 83.62 85 ALA A N 1
ATOM 686 C CA . ALA A 1 85 ? 5.143 8.521 -14.649 1.00 83.62 85 ALA A CA 1
ATOM 687 C C . ALA A 1 85 ? 4.214 8.589 -15.879 1.00 83.62 85 ALA A C 1
ATOM 689 O O . ALA A 1 85 ? 4.595 9.177 -16.888 1.00 83.62 85 ALA A O 1
ATOM 690 N N . GLY A 1 86 ? 3.011 8.001 -15.816 1.00 80.50 86 GLY A N 1
ATOM 691 C CA . GLY A 1 86 ? 2.084 7.933 -16.948 1.00 80.50 86 GLY A CA 1
ATOM 692 C C . GLY A 1 86 ? 2.532 6.963 -18.045 1.00 80.50 86 GLY A C 1
ATOM 693 O O . GLY A 1 86 ? 2.069 7.071 -19.174 1.00 80.50 86 GLY A O 1
ATOM 694 N N . LEU A 1 87 ? 3.437 6.032 -17.726 1.00 72.31 87 LEU A N 1
ATOM 695 C CA . LEU A 1 87 ? 4.046 5.080 -18.663 1.00 72.31 87 LEU A CA 1
ATOM 696 C C . LEU A 1 87 ? 3.379 3.692 -18.634 1.00 72.31 87 LEU A C 1
ATOM 698 O O . LEU A 1 87 ? 3.910 2.752 -19.213 1.00 72.31 87 LEU A O 1
ATOM 702 N N . ASP A 1 88 ? 2.229 3.552 -17.970 1.00 62.75 88 ASP A N 1
ATOM 703 C CA . ASP A 1 88 ? 1.463 2.295 -17.828 1.00 62.75 88 ASP A CA 1
ATOM 704 C C . ASP A 1 88 ? 0.547 2.033 -19.044 1.00 62.75 88 ASP A C 1
ATOM 706 O O . ASP A 1 88 ? -0.571 1.544 -18.905 1.00 62.75 88 ASP A O 1
ATOM 710 N N . GLU A 1 89 ? 1.003 2.413 -20.241 1.00 53.94 89 GLU A N 1
ATOM 711 C CA . GLU A 1 89 ? 0.496 1.877 -21.509 1.00 53.94 89 GLU A CA 1
ATOM 712 C C . GLU A 1 89 ? 1.482 0.800 -21.962 1.00 53.94 89 GLU A C 1
ATOM 714 O O . GLU A 1 89 ? 2.683 1.035 -21.868 1.00 53.94 89 GLU A O 1
ATOM 719 N N . ASP A 1 90 ? 0.981 -0.347 -22.436 1.00 54.59 90 ASP A N 1
ATOM 720 C CA . ASP A 1 90 ? 1.674 -1.578 -22.872 1.00 54.59 90 ASP A CA 1
ATOM 721 C C . ASP A 1 90 ? 2.832 -1.379 -23.886 1.00 54.59 90 ASP A C 1
ATOM 723 O O . ASP A 1 90 ? 2.849 -1.917 -24.995 1.00 54.59 90 ASP A O 1
ATOM 727 N N . ARG A 1 91 ? 3.844 -0.591 -23.533 1.00 48.88 91 ARG A N 1
ATOM 728 C CA . ARG A 1 91 ? 5.001 -0.264 -24.358 1.00 48.88 91 ARG A CA 1
ATOM 729 C C . ARG A 1 91 ? 6.138 -1.188 -23.959 1.00 48.88 91 ARG A C 1
ATOM 731 O O . ARG A 1 91 ? 6.885 -0.887 -23.039 1.00 48.88 91 ARG A O 1
ATOM 738 N N . ILE A 1 92 ? 6.182 -2.331 -24.648 1.00 58.12 92 ILE A N 1
ATOM 739 C CA . ILE A 1 92 ? 7.294 -3.290 -24.795 1.00 58.12 92 ILE A CA 1
ATOM 740 C C . ILE A 1 92 ? 8.262 -3.305 -23.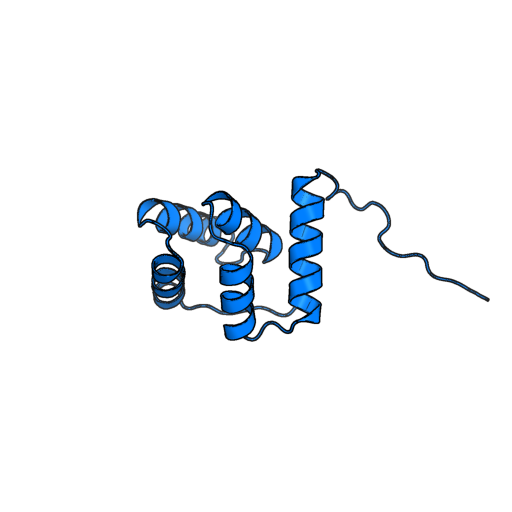599 1.00 58.12 92 ILE A C 1
ATOM 742 O O . ILE A 1 92 ? 9.195 -2.509 -23.519 1.00 58.12 92 ILE A O 1
ATOM 746 N N . GLN A 1 93 ? 8.050 -4.258 -22.690 1.00 52.88 93 GLN A N 1
ATOM 747 C CA . GLN A 1 93 ? 8.851 -4.439 -21.472 1.00 52.88 93 GLN A CA 1
ATOM 748 C C . GLN A 1 93 ? 9.983 -5.469 -21.626 1.00 52.88 93 GLN A C 1
ATOM 750 O O . GLN A 1 93 ? 10.721 -5.711 -20.674 1.00 52.88 93 GLN A O 1
ATOM 755 N N . GLU A 1 94 ? 10.124 -6.087 -22.801 1.00 48.78 94 GLU A N 1
ATOM 756 C CA . GLU A 1 94 ? 11.049 -7.196 -23.023 1.00 48.78 94 GLU A CA 1
ATOM 757 C C . GLU A 1 94 ? 11.758 -7.065 -24.376 1.00 48.78 94 GLU A C 1
ATOM 759 O O . GLU A 1 94 ? 11.135 -6.784 -25.401 1.00 48.78 94 GLU A O 1
ATOM 764 N N . VAL A 1 95 ? 13.073 -7.284 -24.367 1.00 52.75 95 VAL A N 1
ATOM 765 C CA . VAL A 1 95 ? 13.886 -7.488 -25.569 1.00 52.75 95 VAL A CA 1
ATOM 766 C C . VAL A 1 95 ? 14.365 -8.931 -25.520 1.00 52.75 95 VAL A C 1
ATOM 768 O O . VAL A 1 95 ? 15.196 -9.280 -24.683 1.00 52.75 95 VAL A O 1
ATOM 771 N N . VAL A 1 96 ? 13.817 -9.768 -26.399 1.00 59.34 96 VAL A N 1
ATOM 772 C CA . VAL A 1 96 ? 14.221 -11.169 -26.548 1.00 59.34 96 VAL A CA 1
ATOM 773 C C . VAL A 1 96 ? 15.261 -11.250 -27.658 1.00 59.34 96 VAL A C 1
ATOM 775 O O . VAL A 1 96 ? 15.036 -10.753 -28.761 1.00 59.34 96 VAL A O 1
ATOM 778 N N . PHE A 1 97 ? 16.403 -11.865 -27.362 1.00 46.69 97 PHE A N 1
ATOM 779 C CA . PHE A 1 97 ? 17.413 -12.187 -28.364 1.00 46.69 97 PHE A CA 1
ATOM 780 C C . PHE A 1 97 ? 17.103 -13.571 -28.948 1.00 46.69 97 PHE A C 1
ATOM 782 O O . PHE A 1 97 ? 16.900 -14.524 -28.197 1.00 46.69 97 PHE A O 1
ATOM 789 N N . SER A 1 98 ? 17.041 -13.661 -30.274 1.00 50.38 98 SER A N 1
ATOM 790 C CA . SER A 1 98 ? 16.967 -14.913 -31.035 1.00 50.38 98 SER A CA 1
ATOM 791 C C . SER A 1 98 ? 18.312 -15.118 -31.719 1.00 50.38 98 SER A C 1
ATOM 793 O O . SER A 1 98 ? 18.853 -14.140 -32.239 1.00 50.38 98 SER A O 1
ATOM 795 N N . ASP A 1 99 ? 18.820 -16.354 -31.726 1.00 54.03 99 ASP A N 1
ATOM 796 C CA . ASP A 1 99 ? 19.856 -16.770 -32.688 1.00 54.03 99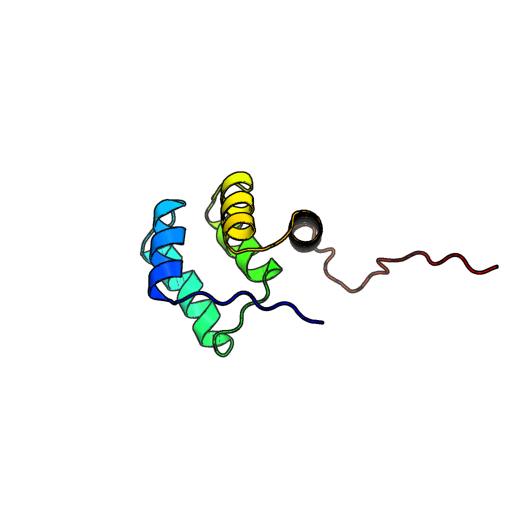 ASP A CA 1
ATOM 797 C C . ASP A 1 99 ? 19.379 -16.553 -34.135 1.00 54.03 99 ASP A C 1
ATOM 799 O O . ASP A 1 99 ? 18.144 -16.650 -34.371 1.00 54.03 99 ASP A O 1
#

Solvent-accessible surface area (backbone atoms only — not comparable to full-atom values): 6167 Å² total; per-residue (Å²): 131,90,84,80,83,88,71,56,74,67,60,47,50,52,56,44,40,75,72,68,48,50,75,69,56,48,47,54,56,53,49,56,25,62,76,44,81,68,48,71,58,67,44,60,51,52,50,57,48,46,72,72,73,43,56,65,71,59,55,49,52,51,44,40,76,67,72,47,50,71,72,59,51,52,52,40,54,51,50,35,52,35,45,74,71,70,56,75,56,98,70,77,91,76,88,83,86,75,135

Secondary structure (DSSP, 8-state):
--------HHHHHHHHHHHT--HHHHHHHHHHHHHTTT---HHHHHHHHHHTT--HHHHHHHHHHTT--HHHHHHHHHHHHHHHTT--S----------